Protein AF-A0A920AL58-F1 (afdb_monomer_lite)

Foldseek 3Di:
DDDPPPPPDLDDDQQFPVNVLVLDFKKWDQDPPPDPVLSVVCVVQPVIKTWGWDDDPPDPFIWIAIPRVRDIWTFDDDDRFWTWTWDDDPFKIWIWIQGRSQWIKTKIAGPVVRDMDIGIIHIDRDDPPPPD

Sequence (132 aa):
MKYAIIFFSLILPNLAFTEILEKFPLACICDKSINALKYFDCKQKVSGTQLDIIENKKNKNIMIFSSFDEKNYQLFDEDNLSLIFNYDTEDYISSISIKENLDLVFSISYKEYNKKWAYDLKCVSIKKRLRF

Secondary structure (DSSP, 8-state):
----------------HHHHHTTPSEEEE--TTS-HHHHHHHHHH-S-EEEEEE--TTS---EEEETTTTEEEEEEEE-SSEEEEEEE-SSEEEEEEEETTSEEEEEEEETTTTEEEEEEEEEEE-------

pLDDT: mean 70.94, std 17.23, range [32.59, 94.94]

Radius of gyration: 16.34 Å; chains: 1; bounding box: 38×50×48 Å

Structure (mmCIF, N/CA/C/O backbone):
data_AF-A0A920AL58-F1
#
_entry.id   AF-A0A920AL58-F1
#
loop_
_atom_site.group_PDB
_atom_site.id
_atom_site.type_symbol
_atom_site.label_atom_id
_atom_site.label_alt_id
_atom_site.label_comp_id
_atom_site.label_asym_id
_atom_site.label_entity_id
_atom_site.label_seq_id
_atom_site.pdbx_PDB_ins_code
_atom_site.Cartn_x
_atom_site.Cartn_y
_atom_site.Cartn_z
_atom_site.occupancy
_atom_site.B_iso_or_equiv
_atom_site.auth_seq_id
_atom_site.auth_comp_id
_atom_site.auth_asym_id
_atom_site.auth_atom_id
_atom_site.pdbx_PDB_model_num
ATOM 1 N N . MET A 1 1 ? -23.853 -30.307 24.554 1.00 36.62 1 MET A N 1
ATOM 2 C CA . MET A 1 1 ? -22.836 -29.274 24.258 1.00 36.62 1 MET A CA 1
ATOM 3 C C . MET A 1 1 ? -23.110 -28.763 22.851 1.00 36.62 1 MET A C 1
ATOM 5 O O . MET A 1 1 ? -22.899 -29.504 21.903 1.00 36.62 1 MET A O 1
ATOM 9 N N . LYS A 1 2 ? -23.734 -27.587 22.712 1.00 33.81 2 LYS A N 1
ATOM 10 C CA . LYS A 1 2 ? -24.087 -27.022 21.400 1.00 33.81 2 LYS A CA 1
ATOM 11 C C . LYS A 1 2 ? -22.916 -26.178 20.905 1.00 33.81 2 LYS A C 1
ATOM 13 O O . LYS A 1 2 ? -22.520 -25.235 21.582 1.00 33.81 2 LYS A O 1
ATOM 18 N N . TYR A 1 3 ? -22.368 -26.548 19.753 1.00 44.41 3 TYR A N 1
ATOM 19 C CA . TYR A 1 3 ? -21.357 -25.781 19.038 1.00 44.41 3 TYR A CA 1
ATOM 20 C C . TYR A 1 3 ? -21.938 -24.412 18.675 1.00 44.41 3 TYR A C 1
ATOM 22 O O . TYR A 1 3 ? -22.839 -24.313 17.843 1.00 44.41 3 TYR A O 1
ATOM 30 N N . ALA A 1 4 ? -21.449 -23.359 19.327 1.00 40.50 4 ALA A N 1
ATOM 31 C CA . ALA A 1 4 ? -21.688 -21.992 18.895 1.00 40.50 4 ALA A CA 1
ATOM 32 C C . ALA A 1 4 ? -20.833 -21.754 17.645 1.00 40.50 4 ALA A C 1
ATOM 34 O O . ALA A 1 4 ? -19.645 -21.454 17.731 1.00 40.50 4 ALA A O 1
ATOM 35 N N . ILE A 1 5 ? -21.430 -21.964 16.474 1.00 48.34 5 ILE A N 1
ATOM 36 C CA . ILE A 1 5 ? -20.859 -21.527 15.204 1.00 48.34 5 ILE A CA 1
ATOM 37 C C . ILE 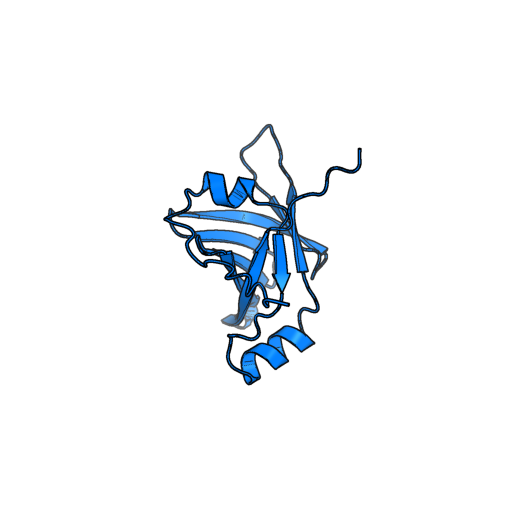A 1 5 ? -20.965 -20.001 15.207 1.00 48.34 5 ILE A C 1
ATOM 39 O O . ILE A 1 5 ? -22.040 -19.441 14.998 1.00 48.34 5 ILE A O 1
ATOM 43 N N . ILE A 1 6 ? -19.859 -19.329 15.525 1.00 47.47 6 ILE A N 1
ATOM 44 C CA . ILE A 1 6 ? -19.748 -17.874 15.423 1.00 47.47 6 ILE A CA 1
ATOM 45 C C . ILE A 1 6 ? -19.696 -17.544 13.929 1.00 47.47 6 ILE A C 1
ATOM 47 O O . ILE A 1 6 ? -18.649 -17.641 13.292 1.00 47.47 6 ILE A O 1
ATOM 51 N N . PHE A 1 7 ? -20.842 -17.179 13.361 1.00 39.78 7 PHE A N 1
ATOM 52 C CA . PHE A 1 7 ? -20.904 -16.484 12.082 1.00 39.78 7 PHE A CA 1
ATOM 53 C C . PHE A 1 7 ? -20.300 -15.086 12.281 1.00 39.78 7 PHE A C 1
ATOM 55 O O . PHE A 1 7 ? -20.949 -14.202 12.834 1.00 39.78 7 PHE A O 1
ATOM 62 N N . PHE A 1 8 ? -19.057 -14.872 11.838 1.00 42.03 8 PHE A N 1
ATOM 63 C CA . PHE A 1 8 ? -18.579 -13.519 11.545 1.00 42.03 8 PHE A CA 1
ATOM 64 C C . PHE A 1 8 ? -19.331 -13.052 10.298 1.00 42.03 8 PHE A C 1
ATOM 66 O O . PHE A 1 8 ? -18.947 -13.344 9.167 1.00 42.03 8 PHE A O 1
ATOM 73 N N . SER A 1 9 ? -20.473 -12.405 10.512 1.00 39.97 9 SER A N 1
ATOM 74 C CA . SER A 1 9 ? -21.261 -11.766 9.467 1.00 39.97 9 SER A CA 1
ATOM 75 C C . SER A 1 9 ? -20.408 -10.709 8.758 1.00 39.97 9 SER A C 1
ATOM 77 O O . SER A 1 9 ? -20.163 -9.629 9.293 1.00 39.97 9 SER A O 1
ATOM 79 N N . LEU A 1 10 ? -19.961 -11.045 7.547 1.00 43.59 10 LEU A N 1
ATOM 80 C CA . LEU A 1 10 ? -19.470 -10.132 6.516 1.00 43.59 10 LEU A CA 1
ATOM 81 C C . LEU A 1 10 ? -20.637 -9.266 6.028 1.00 43.59 10 LEU A C 1
ATOM 83 O O . LEU A 1 10 ? -21.199 -9.513 4.967 1.00 43.59 10 LEU A O 1
ATOM 87 N N . ILE A 1 11 ? -21.051 -8.289 6.828 1.00 42.44 11 ILE A N 1
ATOM 88 C CA . ILE A 1 11 ? -21.939 -7.218 6.374 1.00 42.44 11 ILE A CA 1
ATOM 89 C C . ILE A 1 11 ? -21.425 -5.936 7.019 1.00 42.44 11 ILE A C 1
ATOM 91 O O . ILE A 1 11 ? -21.854 -5.551 8.103 1.00 42.44 11 ILE A O 1
ATOM 95 N N . LEU A 1 12 ? -20.441 -5.310 6.379 1.00 46.47 12 LEU A N 1
ATOM 96 C CA . LEU A 1 12 ? -20.209 -3.888 6.579 1.00 46.47 12 LEU A CA 1
ATOM 97 C C . LEU A 1 12 ? -21.007 -3.192 5.470 1.00 46.47 12 LEU A C 1
ATOM 99 O O . LEU A 1 12 ? -20.659 -3.374 4.303 1.00 46.47 12 LEU A O 1
ATOM 103 N N . PRO A 1 13 ? -22.119 -2.504 5.793 1.00 46.66 13 PRO A N 1
ATOM 104 C CA . PRO A 1 13 ? -22.757 -1.624 4.829 1.00 46.66 13 PRO A CA 1
ATOM 105 C C . PRO A 1 13 ? -21.785 -0.479 4.535 1.00 46.66 13 PRO A C 1
ATOM 107 O O . PRO A 1 13 ? -20.921 -0.201 5.368 1.00 46.66 13 PRO A O 1
ATOM 110 N N . ASN A 1 14 ? -21.933 0.121 3.355 1.00 50.75 14 ASN A N 1
ATOM 111 C CA . ASN A 1 14 ? -21.097 1.190 2.814 1.00 50.75 14 ASN A CA 1
ATOM 112 C C . ASN A 1 14 ? -20.437 2.050 3.906 1.00 50.75 14 ASN A C 1
ATOM 114 O O . ASN A 1 14 ? -21.117 2.811 4.598 1.00 50.75 14 ASN A O 1
ATOM 118 N N . LEU A 1 15 ? -19.135 1.848 4.084 1.00 53.72 15 LEU A N 1
ATOM 119 C CA . LEU A 1 15 ? -18.325 2.515 5.078 1.00 53.72 15 LEU A CA 1
ATOM 120 C C . LEU A 1 15 ? -17.898 3.869 4.522 1.00 53.72 15 LEU A C 1
ATOM 122 O O . LEU A 1 15 ? -17.212 3.939 3.503 1.00 53.72 15 LEU A O 1
ATOM 126 N N . ALA A 1 16 ? -18.249 4.956 5.202 1.00 58.81 16 ALA A N 1
ATOM 127 C CA . ALA A 1 16 ? -17.754 6.261 4.784 1.00 58.81 16 ALA A CA 1
ATOM 128 C C . ALA A 1 16 ? -16.220 6.314 4.918 1.00 58.81 16 ALA A C 1
ATOM 130 O O . ALA A 1 16 ? -15.634 5.684 5.798 1.00 58.81 16 ALA A O 1
ATOM 131 N N . PHE A 1 17 ? -15.552 7.102 4.077 1.00 59.81 17 PHE A N 1
ATOM 132 C CA . PHE A 1 17 ? -14.091 7.241 4.083 1.00 59.81 17 PHE A CA 1
ATOM 133 C C . PHE A 1 17 ? -13.505 7.545 5.483 1.00 59.81 17 PHE A C 1
ATOM 135 O O . PHE A 1 17 ? -12.515 6.936 5.897 1.00 59.81 17 PHE A O 1
ATOM 142 N N . THR A 1 18 ? -14.161 8.411 6.262 1.00 60.19 18 THR A N 1
ATOM 143 C CA . THR A 1 18 ? -13.776 8.706 7.654 1.00 60.19 18 THR A CA 1
ATOM 144 C C . THR A 1 18 ? -13.787 7.460 8.542 1.00 60.19 18 THR A C 1
ATOM 146 O O . THR A 1 18 ? -12.898 7.282 9.368 1.00 60.19 18 THR A O 1
ATOM 149 N N . GLU A 1 19 ? -14.727 6.543 8.318 1.00 63.22 19 GLU A N 1
ATOM 150 C CA . GLU A 1 19 ? -14.866 5.298 9.077 1.00 63.22 19 GLU A CA 1
ATOM 151 C C . GLU A 1 19 ? -13.774 4.271 8.723 1.00 63.22 19 GLU A C 1
ATOM 153 O O . GLU A 1 19 ? -13.467 3.394 9.532 1.00 63.22 19 GLU A O 1
ATOM 158 N N . ILE A 1 20 ? -13.159 4.363 7.534 1.00 66.00 20 ILE A N 1
ATOM 159 C CA . ILE A 1 20 ? -11.999 3.534 7.157 1.00 66.00 20 ILE A CA 1
ATOM 160 C C . ILE A 1 20 ? -10.767 3.983 7.947 1.00 66.00 20 ILE A C 1
ATOM 162 O O . ILE A 1 20 ? -10.076 3.145 8.527 1.00 66.00 20 ILE A O 1
ATOM 166 N N . LEU A 1 21 ? -10.508 5.295 8.012 1.00 65.19 21 LEU A N 1
ATOM 167 C CA . LEU A 1 21 ? -9.399 5.850 8.798 1.00 65.19 21 LEU A CA 1
ATOM 168 C C . LEU A 1 21 ? -9.574 5.584 10.303 1.00 65.19 21 LEU A C 1
ATOM 170 O O . LEU A 1 21 ? -8.615 5.220 10.980 1.00 65.19 21 LEU A O 1
ATOM 174 N N . GLU A 1 22 ? -10.800 5.657 10.823 1.00 64.62 22 GLU A N 1
ATOM 175 C CA . GLU A 1 22 ? -11.112 5.339 12.227 1.00 64.62 22 GLU A CA 1
ATOM 176 C C . GLU A 1 22 ? -10.844 3.869 12.612 1.00 64.62 22 GLU A C 1
ATOM 178 O O . GLU A 1 22 ? -10.719 3.546 13.796 1.00 64.62 22 GLU A O 1
ATOM 183 N N . LYS A 1 23 ? -10.726 2.961 11.634 1.00 61.72 23 LYS A N 1
ATOM 184 C CA . LYS A 1 23 ? -10.473 1.525 11.857 1.00 61.72 23 LYS A CA 1
ATOM 185 C C . LYS A 1 23 ? -8.996 1.146 11.973 1.00 61.72 23 LYS A C 1
ATOM 187 O O . LYS A 1 23 ? -8.700 -0.043 12.140 1.00 61.72 23 LYS A O 1
ATOM 192 N N . PHE A 1 24 ? -8.076 2.106 11.913 1.00 61.78 24 PHE A N 1
ATOM 193 C CA . PHE A 1 24 ? -6.647 1.856 12.103 1.00 61.78 24 PHE A CA 1
ATOM 194 C C . PHE A 1 24 ? -6.273 1.692 13.590 1.00 61.78 24 PHE A C 1
ATOM 196 O O . PHE A 1 24 ? -6.863 2.335 14.462 1.00 61.78 24 PHE A O 1
ATOM 203 N N . PRO A 1 25 ? -5.274 0.852 13.922 1.00 58.62 25 PRO A N 1
ATOM 204 C CA . PRO A 1 25 ? -4.311 0.196 13.028 1.00 58.62 25 PRO A CA 1
ATOM 205 C C . PRO A 1 25 ? -4.863 -1.048 12.307 1.00 58.62 25 PRO A C 1
ATO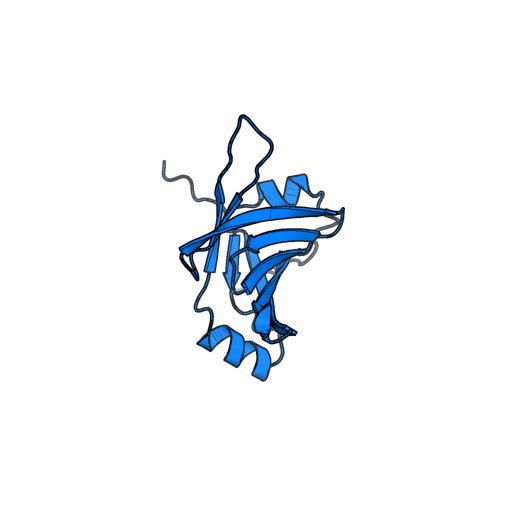M 207 O O . PRO A 1 25 ? -5.660 -1.811 12.862 1.00 58.62 25 PRO A O 1
ATOM 210 N N . LEU A 1 26 ? -4.430 -1.267 11.063 1.00 64.44 26 LEU A N 1
ATOM 211 C CA . LEU A 1 26 ? -4.812 -2.439 10.266 1.00 64.44 26 LEU A CA 1
ATOM 212 C C . LEU A 1 26 ? -3.693 -3.480 10.296 1.00 64.44 26 LEU A C 1
ATOM 214 O O . LEU A 1 26 ? -2.529 -3.129 10.141 1.00 64.44 26 LEU A O 1
ATOM 218 N N . ALA A 1 27 ? -4.041 -4.761 10.423 1.00 57.62 27 ALA A N 1
ATOM 219 C CA . ALA A 1 27 ? -3.135 -5.837 10.037 1.00 57.62 27 ALA A CA 1
ATOM 220 C C . ALA A 1 27 ? -3.625 -6.488 8.756 1.00 57.62 27 ALA A C 1
ATOM 222 O O . ALA A 1 27 ? -4.752 -6.979 8.675 1.00 57.62 27 ALA A O 1
ATOM 223 N N . CYS A 1 28 ? -2.756 -6.527 7.763 1.00 65.06 28 CYS A N 1
ATOM 224 C CA . CYS A 1 28 ? -3.022 -7.168 6.498 1.00 65.06 28 CYS A CA 1
ATOM 225 C C . CYS A 1 28 ? -2.349 -8.531 6.473 1.00 65.06 28 CYS A C 1
ATOM 227 O O . CYS A 1 28 ? -1.149 -8.684 6.714 1.00 65.06 28 CYS A O 1
ATOM 229 N N . ILE A 1 29 ? -3.179 -9.536 6.227 1.00 62.78 29 ILE A N 1
ATOM 230 C CA . ILE A 1 29 ? -2.803 -10.938 6.175 1.00 62.78 29 ILE A CA 1
ATOM 231 C C . ILE A 1 29 ? -3.202 -11.482 4.810 1.00 62.78 29 ILE A C 1
ATOM 233 O O . ILE A 1 29 ? -4.166 -11.034 4.191 1.00 62.78 29 ILE A O 1
ATOM 237 N N . CYS A 1 30 ? -2.472 -12.481 4.333 1.00 63.97 30 CYS A N 1
ATOM 238 C CA . CYS A 1 30 ? -2.895 -13.200 3.143 1.00 63.97 30 CYS A CA 1
ATOM 239 C C . CYS A 1 30 ? -4.218 -13.918 3.443 1.00 63.97 30 CYS A C 1
ATOM 241 O O . CYS A 1 30 ? -4.271 -14.790 4.317 1.00 63.97 30 CYS A O 1
ATOM 243 N N . ASP A 1 31 ? -5.286 -13.556 2.733 1.00 62.41 31 ASP A N 1
ATOM 244 C CA . ASP A 1 31 ? -6.576 -14.231 2.858 1.00 62.41 31 ASP A CA 1
ATOM 245 C C . ASP A 1 31 ? -6.510 -15.599 2.174 1.00 62.41 31 ASP A C 1
ATOM 247 O O . ASP A 1 31 ? -6.166 -15.696 1.003 1.00 62.41 31 ASP A O 1
ATOM 251 N N . LYS A 1 32 ? -6.878 -16.664 2.890 1.00 62.22 32 LYS A N 1
ATOM 252 C CA . LYS A 1 32 ? -6.976 -18.021 2.329 1.00 62.22 32 LYS A CA 1
ATOM 253 C C . LYS A 1 32 ? -8.094 -18.167 1.287 1.00 62.22 32 LYS A C 1
ATOM 255 O O . LYS A 1 32 ? -8.149 -19.200 0.630 1.00 62.22 32 LYS A O 1
ATOM 260 N N . SER A 1 33 ? -8.989 -17.183 1.169 1.00 59.75 33 SER A N 1
ATOM 261 C CA . SER A 1 33 ? -10.048 -17.144 0.158 1.00 59.75 33 SER A CA 1
ATOM 262 C C . SER A 1 33 ? -9.555 -16.720 -1.232 1.00 59.75 33 SER A C 1
ATOM 264 O O . SER A 1 33 ? -10.241 -16.987 -2.219 1.00 59.75 33 SER A O 1
ATOM 266 N N . ILE A 1 34 ? -8.359 -16.119 -1.345 1.00 64.00 34 ILE A N 1
ATOM 267 C CA . ILE A 1 34 ? -7.726 -15.900 -2.653 1.00 64.00 34 ILE A CA 1
ATOM 268 C C . ILE A 1 34 ? -7.222 -17.234 -3.213 1.00 64.00 34 ILE A C 1
ATOM 270 O O . ILE A 1 34 ? -7.008 -18.199 -2.478 1.00 64.00 34 ILE A O 1
ATOM 274 N N . ASN A 1 35 ? -7.024 -17.309 -4.532 1.00 70.56 35 ASN A N 1
ATOM 275 C CA . ASN A 1 35 ? -6.573 -18.556 -5.149 1.00 70.56 35 ASN A CA 1
ATOM 276 C C . ASN A 1 35 ? -5.222 -19.030 -4.570 1.00 70.56 35 ASN A C 1
ATOM 278 O O . ASN A 1 35 ? -4.403 -18.228 -4.119 1.00 70.56 35 ASN A O 1
AT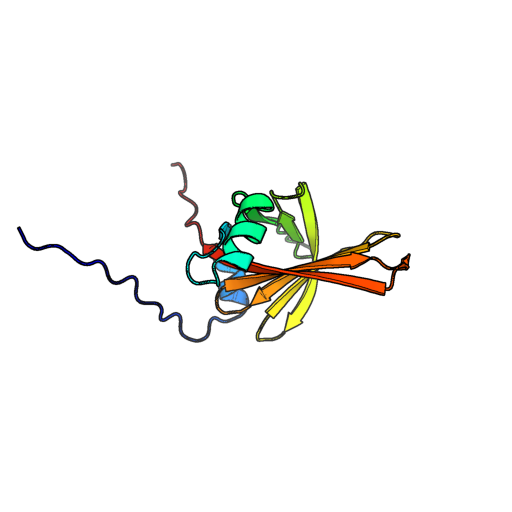OM 282 N N . ALA A 1 36 ? -4.989 -20.345 -4.602 1.00 64.94 36 ALA A N 1
ATOM 283 C CA . ALA A 1 36 ? -3.853 -20.964 -3.918 1.00 64.94 36 ALA A CA 1
ATOM 284 C C . ALA A 1 36 ? -2.493 -20.391 -4.357 1.00 64.94 36 ALA A C 1
ATOM 286 O O . ALA A 1 36 ? -1.640 -20.148 -3.510 1.00 64.94 36 ALA A O 1
ATOM 287 N N . LEU A 1 37 ? -2.305 -20.119 -5.653 1.00 66.75 37 LEU A N 1
ATOM 288 C CA . LEU A 1 37 ? -1.078 -19.519 -6.195 1.00 66.75 37 LEU A CA 1
ATOM 289 C C . LEU A 1 37 ? -0.833 -18.113 -5.623 1.00 66.75 37 LEU A C 1
ATOM 291 O O . LEU A 1 37 ? 0.226 -17.862 -5.055 1.00 66.75 37 LEU A O 1
ATOM 295 N N . LYS A 1 38 ? -1.841 -17.232 -5.674 1.00 61.00 38 LYS A N 1
ATOM 296 C CA . LYS A 1 38 ? -1.785 -15.886 -5.081 1.00 61.00 38 LYS A CA 1
ATOM 297 C C . LYS A 1 38 ? -1.551 -15.939 -3.571 1.00 61.00 38 LYS A C 1
ATOM 299 O O . LYS A 1 38 ? -0.801 -15.127 -3.039 1.00 61.00 38 LYS A O 1
ATOM 304 N N . TYR A 1 39 ? -2.161 -16.905 -2.884 1.00 62.53 39 TYR A N 1
ATOM 305 C CA . TYR A 1 39 ? -1.956 -17.118 -1.455 1.00 62.53 39 TYR A CA 1
ATOM 306 C C . TYR A 1 39 ? -0.511 -17.504 -1.133 1.00 62.53 39 TYR A C 1
ATOM 308 O O . TYR A 1 39 ? 0.069 -16.941 -0.207 1.00 62.53 39 TYR A O 1
ATOM 316 N N . PHE A 1 40 ? 0.088 -18.425 -1.894 1.00 64.06 40 PHE A N 1
ATOM 317 C CA . PHE A 1 40 ? 1.485 -18.816 -1.700 1.00 64.06 40 PHE A CA 1
ATOM 318 C C . PHE A 1 40 ? 2.454 -17.667 -1.991 1.00 64.06 40 PHE A C 1
ATOM 320 O O . PHE A 1 40 ? 3.344 -17.431 -1.174 1.00 64.06 40 PHE A O 1
ATOM 327 N N . ASP A 1 41 ? 2.251 -16.922 -3.079 1.00 65.50 41 ASP A N 1
ATOM 328 C CA . ASP A 1 41 ? 3.075 -15.756 -3.42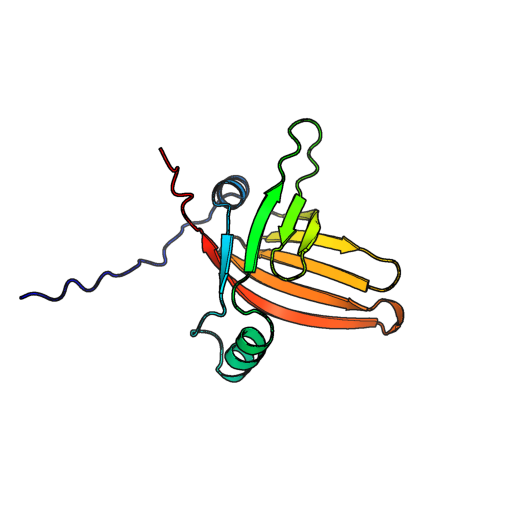0 1.00 65.50 41 ASP A CA 1
ATOM 329 C C . ASP A 1 41 ? 2.979 -14.662 -2.354 1.00 65.50 41 ASP A C 1
ATOM 331 O O . ASP A 1 41 ? 3.998 -14.137 -1.904 1.00 65.50 41 ASP A O 1
ATOM 335 N N . CYS A 1 42 ? 1.759 -14.352 -1.906 1.00 64.81 42 CYS A N 1
ATOM 336 C CA . CYS A 1 42 ? 1.522 -13.417 -0.813 1.00 64.81 42 CYS A CA 1
ATOM 337 C C . CYS A 1 42 ? 2.211 -13.891 0.468 1.00 64.81 42 CYS A C 1
ATOM 339 O O . CYS A 1 42 ? 2.947 -13.130 1.083 1.00 64.81 42 CYS A O 1
ATOM 341 N N . LYS A 1 43 ? 2.023 -15.157 0.859 1.00 65.75 43 LYS A N 1
ATOM 342 C CA . LYS A 1 43 ? 2.562 -15.712 2.107 1.00 65.75 43 LYS A CA 1
ATOM 343 C C . LYS A 1 43 ? 4.090 -15.706 2.133 1.00 65.75 43 LYS A C 1
ATOM 345 O O . LYS A 1 43 ? 4.667 -15.467 3.188 1.00 65.75 43 LYS A O 1
ATOM 350 N N . GLN A 1 44 ? 4.737 -15.988 1.003 1.00 65.44 44 GLN A N 1
ATOM 351 C CA . GLN A 1 44 ? 6.198 -15.938 0.897 1.00 65.44 44 GLN A CA 1
ATOM 352 C C . GLN A 1 44 ? 6.736 -14.508 0.970 1.00 65.44 44 GLN A C 1
ATOM 354 O O . GLN A 1 44 ? 7.844 -14.305 1.456 1.00 65.44 44 GLN A O 1
ATOM 359 N N . LYS A 1 45 ? 5.960 -13.526 0.497 1.00 62.72 45 LYS A N 1
ATOM 360 C CA . LYS A 1 45 ? 6.381 -12.125 0.445 1.00 62.72 45 LYS A CA 1
ATOM 361 C C . LYS A 1 45 ? 6.000 -11.331 1.688 1.00 62.72 45 LYS A C 1
ATOM 363 O O . LYS A 1 45 ? 6.765 -10.470 2.071 1.00 62.72 45 LYS A O 1
ATOM 368 N N . VAL A 1 46 ? 4.857 -11.595 2.316 1.00 59.28 46 VAL A N 1
ATOM 369 C CA . VAL A 1 46 ? 4.225 -10.708 3.305 1.00 59.28 46 VAL A CA 1
ATOM 370 C C . VAL A 1 46 ? 3.744 -11.542 4.491 1.00 59.28 46 VAL A C 1
ATOM 372 O O . VAL A 1 46 ? 2.578 -11.927 4.593 1.00 59.28 46 VAL A O 1
ATOM 375 N N . SER A 1 47 ? 4.655 -11.856 5.411 1.00 57.81 47 SER A N 1
ATOM 376 C CA . SER A 1 47 ? 4.315 -12.557 6.653 1.00 57.81 47 SER A CA 1
ATOM 377 C C . SER A 1 47 ? 3.655 -11.599 7.655 1.00 57.81 47 SER A C 1
ATOM 379 O O . SER A 1 47 ? 4.233 -11.301 8.690 1.00 57.81 47 SER A O 1
ATOM 381 N N . GLY A 1 48 ? 2.445 -11.122 7.338 1.00 65.25 48 GLY A N 1
ATOM 382 C CA . GLY A 1 48 ? 1.683 -10.151 8.132 1.00 65.25 48 GLY A CA 1
ATOM 383 C C . GLY A 1 48 ? 2.292 -8.745 8.086 1.00 65.25 48 GLY A C 1
ATOM 384 O O . GLY A 1 48 ? 3.438 -8.546 8.468 1.00 65.25 48 GLY A O 1
ATOM 385 N N . THR A 1 49 ? 1.532 -7.753 7.626 1.00 71.38 49 THR A N 1
ATOM 386 C CA . THR A 1 49 ? 1.956 -6.344 7.673 1.00 71.38 49 THR A CA 1
ATOM 387 C C . THR A 1 49 ? 1.002 -5.538 8.531 1.00 71.38 49 THR A C 1
ATOM 389 O O . THR A 1 49 ? -0.208 -5.735 8.452 1.00 71.38 49 THR A O 1
ATOM 392 N N . GLN A 1 50 ? 1.536 -4.659 9.371 1.00 78.88 50 GLN A N 1
ATOM 393 C CA . GLN A 1 50 ? 0.761 -3.686 10.122 1.00 78.88 50 GLN A CA 1
ATOM 394 C C . GLN A 1 50 ? 0.866 -2.328 9.432 1.00 78.88 50 GLN A C 1
ATOM 396 O O . GLN A 1 50 ? 1.964 -1.885 9.092 1.00 78.88 50 GLN A O 1
ATOM 401 N N . LEU A 1 51 ? -0.286 -1.687 9.238 1.00 83.69 51 LEU A N 1
ATOM 402 C CA . LEU A 1 51 ? -0.393 -0.316 8.770 1.00 83.69 51 LEU A CA 1
ATOM 403 C C . LEU A 1 51 ? -0.874 0.572 9.913 1.00 83.69 51 LEU A C 1
ATOM 405 O O . LEU A 1 51 ? -1.949 0.337 10.476 1.00 83.69 51 LEU A O 1
ATOM 409 N N . ASP A 1 52 ? -0.094 1.603 10.223 1.00 85.19 52 ASP A N 1
ATOM 410 C CA . ASP A 1 52 ? -0.376 2.557 11.294 1.00 85.19 52 ASP A CA 1
ATOM 411 C C . ASP A 1 52 ? -0.547 3.965 10.723 1.00 85.19 52 ASP A C 1
ATOM 413 O O . ASP A 1 52 ? 0.317 4.446 9.992 1.00 85.19 52 ASP A O 1
ATOM 417 N N . ILE A 1 53 ? -1.635 4.659 11.073 1.00 84.88 53 ILE A N 1
ATOM 418 C CA . ILE A 1 53 ? -1.791 6.073 10.705 1.00 84.88 53 ILE A CA 1
ATOM 419 C C . ILE A 1 53 ? -0.808 6.914 11.519 1.00 84.88 53 ILE A C 1
ATOM 421 O O . ILE A 1 53 ? -0.783 6.860 12.752 1.00 84.88 53 ILE A O 1
ATOM 425 N N . ILE A 1 54 ? -0.060 7.759 10.818 1.00 84.38 54 ILE A N 1
ATOM 426 C CA . ILE A 1 54 ? 0.714 8.853 11.389 1.00 84.38 54 ILE A CA 1
ATOM 427 C C . ILE A 1 54 ? -0.102 10.131 11.174 1.00 84.38 54 ILE A C 1
ATOM 429 O O . ILE A 1 54 ? -0.060 10.753 10.112 1.00 84.38 54 ILE A O 1
ATOM 433 N N . GLU A 1 55 ? -0.892 10.518 12.177 1.00 68.69 55 GLU A N 1
ATOM 434 C CA . GLU A 1 55 ? -1.665 11.760 12.119 1.00 68.69 55 GLU A CA 1
ATOM 435 C C . GLU A 1 55 ? -0.760 12.971 12.358 1.00 68.69 55 GLU A C 1
ATOM 437 O O . GLU A 1 55 ? -0.213 13.151 13.450 1.00 68.69 55 GLU A O 1
ATOM 442 N N . ASN A 1 56 ? -0.671 13.870 11.376 1.00 59.56 56 ASN A N 1
ATOM 443 C CA . ASN A 1 56 ? -0.150 15.212 11.603 1.00 59.56 56 ASN A CA 1
ATOM 444 C C . ASN A 1 56 ? -1.320 16.198 11.743 1.00 59.56 56 ASN A C 1
ATOM 446 O O . ASN A 1 56 ? -1.875 16.677 10.761 1.00 59.56 56 ASN A O 1
ATOM 450 N N . LYS A 1 57 ? -1.707 16.511 12.987 1.00 52.66 57 LYS A N 1
ATOM 451 C CA . LYS A 1 57 ? -2.903 17.314 13.327 1.00 52.66 57 LYS A CA 1
ATOM 452 C C . LYS A 1 57 ? -2.959 18.736 12.740 1.00 52.66 57 LYS A C 1
ATOM 454 O O . LYS A 1 57 ? -3.970 19.407 12.917 1.00 52.66 57 LYS A O 1
ATOM 459 N N . LYS A 1 58 ? -1.897 19.237 12.100 1.00 55.97 58 LYS A N 1
ATOM 460 C CA . LYS A 1 58 ? -1.823 20.632 11.624 1.00 55.97 58 LYS A CA 1
ATOM 461 C C . LYS A 1 58 ? -2.113 20.820 10.139 1.00 55.97 58 LYS A C 1
ATOM 463 O O . LYS A 1 58 ? -2.763 21.792 9.782 1.00 55.97 58 LYS A O 1
ATOM 468 N N . ASN A 1 59 ? -1.660 19.901 9.296 1.00 54.41 59 ASN A N 1
ATOM 469 C CA . ASN A 1 59 ? -1.800 19.962 7.845 1.00 54.41 59 ASN A CA 1
ATOM 470 C C . ASN A 1 59 ? -2.302 18.584 7.427 1.00 54.41 59 ASN A C 1
ATOM 472 O O . ASN A 1 59 ? -1.717 17.614 7.891 1.00 54.41 59 ASN A O 1
ATOM 476 N N . LYS A 1 60 ? -3.338 18.483 6.588 1.00 60.47 60 LYS A N 1
ATOM 477 C CA . LYS A 1 60 ? -3.991 17.243 6.102 1.00 60.47 60 LYS A CA 1
ATOM 478 C C . LYS A 1 60 ? -3.067 16.221 5.382 1.00 60.47 60 LYS A C 1
ATOM 480 O O . LYS A 1 60 ? -3.521 15.458 4.543 1.00 60.47 60 LYS A O 1
ATOM 485 N N . ASN A 1 61 ? -1.774 16.180 5.682 1.00 74.94 61 ASN A N 1
ATOM 486 C CA . ASN A 1 61 ? -0.837 15.161 5.244 1.00 74.94 61 ASN A CA 1
ATOM 487 C C . ASN A 1 61 ? -1.056 13.903 6.080 1.00 74.94 61 ASN A C 1
ATOM 489 O O . ASN A 1 61 ? -0.391 13.685 7.094 1.00 74.94 61 ASN A O 1
ATOM 493 N N . ILE A 1 62 ? -2.020 13.097 5.649 1.00 85.81 62 ILE A N 1
ATOM 494 C CA . ILE A 1 62 ? -2.231 11.759 6.186 1.00 85.81 62 ILE A CA 1
ATOM 495 C C . ILE A 1 62 ? -1.104 10.874 5.654 1.00 85.81 62 ILE A C 1
ATOM 497 O O . ILE A 1 62 ? -0.850 10.822 4.448 1.00 85.81 62 ILE A O 1
ATOM 501 N N . MET A 1 63 ? -0.413 10.198 6.567 1.00 89.75 63 MET A N 1
ATOM 502 C CA . MET A 1 63 ? 0.609 9.212 6.240 1.00 89.75 63 MET A CA 1
ATOM 503 C C . MET A 1 63 ? 0.278 7.887 6.914 1.00 89.75 63 MET A C 1
ATOM 505 O O . MET A 1 63 ? -0.302 7.869 8.000 1.00 89.75 63 MET A O 1
ATOM 509 N N . ILE A 1 64 ? 0.682 6.787 6.287 1.00 89.44 64 ILE A N 1
ATOM 510 C CA . ILE A 1 64 ? 0.637 5.456 6.888 1.00 89.44 64 ILE A CA 1
ATOM 511 C C . ILE A 1 64 ? 2.048 4.880 6.972 1.00 89.44 64 ILE A C 1
ATOM 513 O O . ILE A 1 64 ? 2.802 4.925 6.002 1.00 89.44 64 ILE A O 1
ATOM 517 N N . PHE A 1 65 ? 2.407 4.340 8.129 1.00 87.62 65 PHE A N 1
ATOM 518 C CA . PHE A 1 65 ? 3.601 3.524 8.293 1.00 87.62 65 PHE A CA 1
ATOM 519 C C . PHE A 1 65 ? 3.278 2.077 7.936 1.00 87.62 65 PHE A C 1
ATOM 521 O O . PHE A 1 65 ? 2.275 1.543 8.404 1.00 87.62 65 PHE A O 1
ATOM 528 N N . SER A 1 66 ? 4.135 1.450 7.134 1.00 86.56 66 SER A N 1
ATOM 529 C CA . SER A 1 66 ? 4.067 0.033 6.780 1.00 86.56 66 SER A CA 1
ATOM 530 C C . SER A 1 66 ? 5.171 -0.739 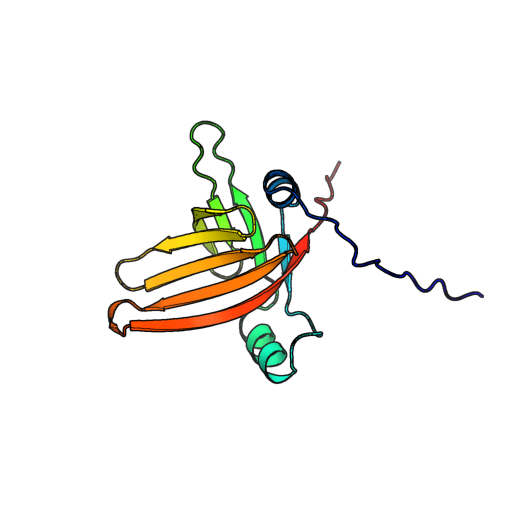7.490 1.00 86.56 66 SER A C 1
ATOM 532 O O . SER A 1 66 ? 6.355 -0.517 7.241 1.00 86.56 66 SER A O 1
ATOM 534 N N . SER A 1 67 ? 4.796 -1.710 8.326 1.00 83.31 67 SER A N 1
ATOM 535 C CA . SER A 1 67 ? 5.761 -2.589 9.000 1.00 83.31 67 SER A CA 1
ATOM 536 C C . SER A 1 67 ? 6.399 -3.625 8.068 1.00 83.31 67 SER A C 1
ATOM 538 O O . SER A 1 67 ? 7.245 -4.395 8.507 1.00 83.31 67 SER A O 1
ATOM 540 N N . PHE A 1 68 ? 5.926 -3.736 6.822 1.00 79.38 68 PHE A N 1
ATOM 541 C CA . PHE A 1 68 ? 6.448 -4.715 5.869 1.00 79.38 68 PHE A CA 1
ATOM 542 C C . PHE A 1 68 ? 7.792 -4.278 5.291 1.00 79.38 68 PHE A C 1
ATOM 544 O O . PHE A 1 68 ? 8.721 -5.073 5.197 1.00 79.38 68 PHE A O 1
ATOM 551 N N . ASP A 1 69 ? 7.868 -3.014 4.896 1.00 83.88 69 ASP A N 1
ATOM 552 C CA . ASP A 1 69 ? 9.028 -2.419 4.244 1.00 83.88 69 ASP A CA 1
ATOM 553 C C . ASP A 1 69 ? 9.591 -1.217 5.008 1.00 83.88 69 ASP A C 1
ATOM 555 O O . ASP A 1 69 ? 10.502 -0.563 4.511 1.00 83.88 69 ASP A O 1
ATOM 559 N N . GLU A 1 70 ? 9.060 -0.951 6.205 1.00 88.19 70 GLU A N 1
ATOM 560 C CA . GLU A 1 70 ? 9.479 0.109 7.129 1.00 88.19 70 GLU A CA 1
ATOM 561 C C . GLU A 1 70 ? 9.407 1.518 6.512 1.00 88.19 70 GLU A C 1
ATOM 563 O O . GLU A 1 70 ? 10.235 2.387 6.788 1.00 88.19 70 GLU A O 1
ATOM 568 N N . LYS A 1 71 ? 8.394 1.764 5.668 1.00 90.69 71 LYS A N 1
ATOM 569 C CA . LYS A 1 71 ? 8.211 3.040 4.955 1.00 90.69 71 LYS A CA 1
ATOM 570 C C . LYS A 1 71 ? 6.962 3.791 5.380 1.00 90.69 71 LYS A C 1
ATOM 572 O O . LYS A 1 71 ? 5.941 3.202 5.729 1.00 90.69 71 LYS A O 1
ATOM 577 N N . ASN A 1 72 ? 7.049 5.115 5.259 1.00 92.12 72 ASN A N 1
ATOM 578 C CA . ASN A 1 72 ? 5.926 6.031 5.405 1.00 92.12 72 ASN A CA 1
ATOM 579 C C . ASN A 1 72 ? 5.375 6.377 4.024 1.00 92.12 72 ASN A C 1
ATOM 581 O O . ASN A 1 72 ? 6.063 7.008 3.223 1.00 92.12 72 ASN A O 1
ATOM 585 N N . TYR A 1 73 ? 4.139 5.976 3.761 1.00 92.50 73 TYR A N 1
ATOM 586 C CA . TYR A 1 73 ? 3.429 6.309 2.538 1.00 92.50 73 TYR A CA 1
ATOM 587 C C . TYR A 1 73 ? 2.554 7.533 2.782 1.00 92.50 73 TYR A C 1
ATOM 589 O O . TYR A 1 73 ? 1.878 7.624 3.807 1.00 92.50 73 TYR A O 1
ATOM 597 N N . GLN A 1 74 ? 2.545 8.464 1.837 1.00 92.44 74 GLN A N 1
ATOM 598 C CA . GLN A 1 74 ? 1.728 9.670 1.898 1.00 92.44 74 GLN A CA 1
ATOM 599 C C . GLN A 1 74 ? 0.439 9.472 1.107 1.00 92.44 74 GLN A C 1
ATOM 601 O O . GLN A 1 74 ? 0.469 8.880 0.029 1.00 92.44 74 GLN A O 1
ATOM 606 N N . LEU A 1 75 ? -0.682 9.980 1.624 1.00 90.75 75 LEU A N 1
ATOM 607 C CA . LEU A 1 75 ? -1.931 10.021 0.870 1.00 90.75 75 LEU A CA 1
ATOM 608 C C . LEU A 1 75 ? -1.714 10.813 -0.424 1.00 90.75 75 LEU A C 1
ATOM 610 O O . LEU A 1 75 ? -1.336 11.985 -0.389 1.00 90.75 75 LEU A O 1
ATOM 614 N N . PHE A 1 76 ? -1.913 10.139 -1.549 1.00 89.81 76 PHE A N 1
ATOM 615 C CA . PHE A 1 76 ? -1.742 10.688 -2.886 1.00 89.81 76 PHE A CA 1
ATOM 616 C C . PHE A 1 76 ? -3.087 11.004 -3.529 1.00 89.81 76 PHE A C 1
ATOM 618 O O . PHE A 1 76 ? -3.238 12.065 -4.127 1.00 89.81 76 PHE A O 1
ATOM 625 N N . ASP A 1 77 ? -4.044 10.089 -3.389 1.00 88.81 77 ASP A N 1
ATOM 626 C CA . ASP A 1 77 ? -5.385 10.237 -3.940 1.00 88.81 77 ASP A CA 1
ATOM 627 C C . ASP A 1 77 ? -6.418 9.642 -2.980 1.00 88.81 77 ASP A C 1
ATOM 629 O O . ASP A 1 77 ? -6.161 8.631 -2.313 1.00 88.81 77 ASP A O 1
ATOM 633 N N . GLU A 1 78 ? -7.571 10.295 -2.909 1.00 84.88 78 GLU A N 1
ATOM 634 C CA . GLU A 1 78 ? -8.734 9.848 -2.154 1.00 84.88 78 GLU A CA 1
ATOM 635 C C . GLU A 1 78 ? -9.978 10.004 -3.028 1.00 84.88 78 GLU A C 1
ATOM 637 O O . GLU A 1 78 ? -10.293 11.089 -3.518 1.00 84.88 78 GLU A O 1
ATOM 642 N N . ASP A 1 79 ? -10.709 8.909 -3.207 1.00 80.75 79 ASP A N 1
ATOM 643 C CA . ASP A 1 79 ? -12.059 8.950 -3.747 1.00 80.75 79 ASP A CA 1
ATOM 644 C C . ASP A 1 79 ? -13.029 8.240 -2.796 1.00 80.75 79 ASP A C 1
ATOM 646 O O . ASP A 1 79 ? -12.662 7.748 -1.727 1.00 80.75 79 ASP A O 1
ATOM 650 N N . ASN A 1 80 ? -14.308 8.204 -3.165 1.00 74.88 80 ASN A N 1
ATOM 651 C CA . ASN A 1 80 ? -15.337 7.613 -2.310 1.00 74.88 80 ASN A CA 1
ATOM 652 C C . ASN A 1 80 ? -15.194 6.088 -2.133 1.00 74.88 80 ASN A C 1
ATOM 654 O O . ASN A 1 80 ? -15.919 5.520 -1.325 1.00 74.88 80 ASN A O 1
ATOM 658 N N . LEU A 1 81 ? -14.326 5.417 -2.897 1.00 81.94 81 LEU A N 1
ATOM 659 C CA . LEU A 1 81 ? -14.228 3.955 -2.950 1.00 81.94 81 LEU A CA 1
ATOM 660 C C . LEU A 1 81 ? -12.863 3.435 -2.487 1.00 81.94 81 LEU A C 1
ATOM 662 O O . LEU A 1 81 ? -12.738 2.257 -2.130 1.00 81.94 81 LEU A O 1
ATOM 666 N N . SER A 1 82 ? -11.834 4.279 -2.531 1.00 86.62 82 SER A N 1
ATOM 667 C CA . SER A 1 82 ? -10.457 3.884 -2.305 1.00 86.62 82 SER A CA 1
ATOM 668 C C . SER A 1 82 ? -9.566 5.018 -1.811 1.00 86.62 82 SER A C 1
ATOM 670 O O . SER A 1 82 ? -9.696 6.182 -2.182 1.00 86.62 82 SER A O 1
ATOM 672 N N . LEU A 1 83 ? -8.594 4.624 -0.994 1.00 89.00 83 LEU A N 1
ATOM 673 C CA . LEU A 1 83 ? -7.468 5.451 -0.595 1.00 89.00 83 LEU A CA 1
ATOM 674 C C . LEU A 1 83 ? -6.210 4.980 -1.276 1.00 89.00 83 LEU A C 1
ATOM 676 O O . LEU A 1 83 ? -5.917 3.787 -1.236 1.00 89.00 83 LEU A O 1
ATOM 680 N N . ILE A 1 84 ? -5.438 5.902 -1.836 1.00 91.50 84 ILE A N 1
ATOM 681 C CA . ILE A 1 84 ? -4.174 5.587 -2.489 1.00 91.50 84 ILE A CA 1
ATOM 682 C C . ILE A 1 84 ? -3.057 6.314 -1.761 1.00 91.50 84 ILE A C 1
ATOM 684 O O . ILE A 1 84 ? -2.967 7.540 -1.771 1.00 91.50 84 ILE A O 1
ATOM 688 N N . PHE A 1 85 ? -2.171 5.533 -1.157 1.00 92.81 85 PHE A N 1
ATOM 689 C CA . PHE A 1 85 ? -0.971 6.022 -0.503 1.00 92.81 85 PHE A CA 1
ATOM 690 C C . PHE A 1 85 ? 0.249 5.684 -1.349 1.00 92.81 85 PHE A C 1
ATOM 692 O O . PHE A 1 85 ? 0.403 4.534 -1.755 1.00 92.81 85 PHE A O 1
ATOM 699 N N . ASN A 1 86 ? 1.134 6.652 -1.572 1.00 94.69 86 ASN A N 1
ATOM 700 C CA . ASN A 1 86 ? 2.346 6.475 -2.364 1.00 94.69 86 ASN A CA 1
ATOM 701 C C . ASN A 1 86 ? 3.613 6.718 -1.543 1.00 94.69 86 ASN A C 1
ATOM 703 O O . ASN A 1 86 ? 3.674 7.584 -0.670 1.00 94.69 86 ASN A O 1
ATOM 707 N N . TYR A 1 87 ? 4.646 5.965 -1.893 1.00 93.69 87 TYR A N 1
ATOM 708 C CA . TYR A 1 87 ? 6.038 6.228 -1.577 1.00 93.69 87 TYR A CA 1
ATOM 709 C C . TYR A 1 87 ? 6.782 6.347 -2.910 1.00 93.69 87 TYR A C 1
ATOM 711 O O . TYR A 1 87 ? 6.911 5.361 -3.642 1.00 93.69 87 TYR A O 1
ATOM 719 N N . ASP A 1 88 ? 7.199 7.564 -3.250 1.00 94.94 88 ASP A N 1
ATOM 720 C CA . ASP A 1 88 ? 7.800 7.905 -4.541 1.00 94.94 88 ASP A CA 1
ATOM 721 C C . ASP A 1 88 ? 9.311 8.123 -4.385 1.00 94.94 88 ASP A C 1
ATOM 723 O O . ASP A 1 88 ? 9.752 8.881 -3.519 1.00 94.94 88 ASP A O 1
ATOM 727 N N . THR A 1 89 ? 10.102 7.443 -5.211 1.00 93.88 89 THR A N 1
ATOM 728 C CA . THR A 1 89 ? 11.556 7.608 -5.319 1.00 93.88 89 THR A CA 1
ATOM 729 C C . THR A 1 89 ? 11.942 7.925 -6.757 1.00 93.88 89 THR A C 1
ATOM 731 O O . THR A 1 89 ? 11.122 7.848 -7.668 1.00 93.88 89 THR A O 1
ATOM 734 N N . GLU A 1 90 ? 13.205 8.252 -7.014 1.00 94.06 90 GLU A N 1
ATOM 735 C CA . GLU A 1 90 ? 13.684 8.455 -8.389 1.00 94.06 90 GLU A CA 1
ATOM 736 C C . GLU A 1 90 ? 13.507 7.206 -9.272 1.00 94.06 90 GLU A C 1
ATOM 738 O O . GLU A 1 90 ? 13.204 7.341 -10.456 1.00 94.06 90 GLU A O 1
ATOM 743 N N . ASP A 1 91 ? 13.583 6.005 -8.691 1.00 90.31 91 ASP A N 1
ATOM 744 C CA . ASP A 1 91 ? 13.590 4.740 -9.433 1.00 90.31 91 ASP A CA 1
ATOM 745 C C . ASP A 1 91 ? 12.207 4.079 -9.542 1.00 90.31 91 ASP A C 1
ATOM 747 O O . ASP A 1 91 ? 11.888 3.418 -10.540 1.00 90.31 91 ASP A O 1
ATOM 751 N N . TYR A 1 92 ? 11.368 4.209 -8.510 1.00 92.44 92 TYR A N 1
ATOM 752 C CA . TYR A 1 92 ? 10.090 3.506 -8.438 1.00 92.44 92 TYR A CA 1
ATOM 753 C C . TYR A 1 92 ? 9.034 4.245 -7.612 1.00 92.44 92 TYR A C 1
ATOM 755 O O . TYR A 1 92 ? 9.332 5.075 -6.762 1.00 92.44 92 TYR A O 1
ATOM 763 N N . ILE A 1 93 ? 7.774 3.879 -7.840 1.00 94.25 93 ILE A N 1
ATOM 764 C CA . ILE A 1 93 ? 6.633 4.284 -7.014 1.00 94.25 93 ILE A CA 1
ATOM 765 C C . ILE A 1 93 ? 6.072 3.029 -6.360 1.00 94.25 93 ILE A C 1
ATOM 767 O O . ILE A 1 93 ? 5.670 2.096 -7.057 1.00 94.25 93 ILE A O 1
ATOM 771 N N . SER A 1 94 ? 6.059 2.995 -5.031 1.00 92.06 94 SER A N 1
ATOM 772 C CA . SER A 1 94 ? 5.323 1.991 -4.266 1.00 92.06 94 SER A CA 1
ATOM 773 C C . SER A 1 94 ? 3.978 2.573 -3.856 1.00 92.06 94 SER A C 1
ATOM 775 O O . SER A 1 94 ? 3.918 3.707 -3.385 1.00 92.06 94 SER A O 1
ATOM 777 N N . SER A 1 95 ? 2.906 1.807 -4.013 1.00 92.31 95 SER A N 1
ATOM 778 C CA . SER A 1 95 ? 1.542 2.254 -3.756 1.00 92.31 95 SER A CA 1
ATOM 779 C C . SER A 1 95 ? 0.778 1.240 -2.922 1.00 92.31 95 SER A C 1
ATOM 781 O O . SER A 1 95 ? 0.808 0.041 -3.205 1.00 92.31 95 SER A O 1
ATOM 783 N N . ILE A 1 96 ? 0.032 1.742 -1.948 1.00 90.62 96 ILE A N 1
ATOM 784 C CA . ILE A 1 96 ? -0.929 0.997 -1.145 1.00 90.62 96 ILE A CA 1
ATOM 785 C C . ILE A 1 96 ? -2.313 1.569 -1.450 1.00 90.62 96 ILE A C 1
ATOM 787 O O . ILE A 1 96 ? -2.605 2.708 -1.094 1.00 90.62 96 ILE A O 1
ATOM 791 N N . SER A 1 97 ? -3.156 0.785 -2.122 1.00 90.56 97 SER A N 1
ATOM 792 C CA . SER A 1 97 ? -4.561 1.125 -2.354 1.00 90.56 97 SER A CA 1
ATOM 793 C C . SER A 1 97 ? -5.438 0.384 -1.355 1.00 90.56 97 SER A C 1
ATOM 795 O O . SER A 1 97 ? -5.378 -0.839 -1.315 1.00 90.56 97 SER A O 1
ATOM 797 N N . ILE A 1 98 ? -6.235 1.089 -0.558 1.00 86.81 98 ILE A N 1
ATOM 798 C CA . ILE A 1 98 ? -7.153 0.511 0.432 1.00 86.81 98 ILE A CA 1
ATOM 799 C C . ILE A 1 98 ? -8.573 0.809 -0.016 1.00 86.81 98 ILE A C 1
ATOM 801 O O . ILE A 1 98 ? -8.968 1.969 -0.079 1.00 86.81 98 ILE A O 1
ATOM 805 N N . LYS A 1 99 ? -9.338 -0.233 -0.322 1.00 85.94 99 LYS A N 1
ATOM 806 C CA . LYS A 1 99 ? -10.747 -0.114 -0.688 1.00 85.94 99 LYS A CA 1
ATOM 807 C C . LYS A 1 99 ? -11.632 -0.033 0.549 1.00 85.94 99 LYS A C 1
ATOM 809 O O . LYS A 1 99 ? -11.263 -0.479 1.635 1.00 85.94 99 LYS A O 1
ATOM 814 N N . GLU A 1 100 ? -12.849 0.450 0.349 1.00 79.25 100 GLU A N 1
ATOM 815 C CA . GLU A 1 100 ? -13.901 0.520 1.368 1.00 79.25 100 GLU A CA 1
ATOM 816 C C . GLU A 1 100 ? -14.166 -0.809 2.095 1.00 79.25 100 GLU A C 1
ATOM 818 O O . GLU A 1 100 ? -14.365 -0.851 3.310 1.00 79.25 100 GLU A O 1
ATOM 823 N N . ASN A 1 101 ? -14.093 -1.924 1.368 1.00 77.75 101 ASN A N 1
ATOM 824 C CA . ASN A 1 101 ? -14.267 -3.268 1.915 1.00 77.75 101 ASN A CA 1
ATOM 825 C C . ASN A 1 101 ? -13.017 -3.822 2.635 1.00 77.75 101 ASN A C 1
ATOM 827 O O . ASN A 1 101 ? -13.012 -4.995 3.010 1.00 77.75 101 ASN A O 1
ATOM 831 N N . LEU A 1 102 ? -11.984 -2.996 2.844 1.00 75.00 102 LEU A N 1
ATOM 832 C CA . LEU A 1 102 ? -10.680 -3.341 3.428 1.00 75.00 102 LEU A CA 1
ATOM 833 C C . LEU A 1 102 ? -9.824 -4.296 2.579 1.00 75.00 102 LEU A C 1
ATOM 835 O O . LEU A 1 102 ? -8.808 -4.812 3.065 1.00 75.00 102 LEU A O 1
ATOM 839 N N . ASP A 1 103 ? -10.192 -4.510 1.314 1.00 80.25 103 ASP A N 1
ATOM 840 C CA . ASP A 1 103 ? -9.268 -5.091 0.348 1.00 80.25 103 ASP A CA 1
ATOM 841 C C . ASP A 1 103 ? -8.157 -4.083 0.077 1.00 80.25 103 ASP A C 1
ATOM 843 O O . ASP A 1 103 ? -8.402 -2.900 -0.173 1.00 80.25 103 ASP A O 1
ATOM 847 N N . LEU A 1 104 ? -6.925 -4.567 0.109 1.00 82.31 104 LEU A N 1
ATOM 848 C CA . LEU A 1 104 ? -5.748 -3.756 -0.107 1.00 82.31 104 LEU A CA 1
ATOM 849 C C . LEU A 1 104 ? -5.016 -4.255 -1.344 1.00 82.31 104 LEU A C 1
ATOM 851 O O . LEU A 1 104 ? -4.834 -5.451 -1.526 1.00 82.31 104 LEU A O 1
ATOM 855 N N . VAL A 1 105 ? -4.552 -3.351 -2.193 1.00 84.81 105 VAL A N 1
ATOM 856 C CA . VAL A 1 105 ? -3.653 -3.687 -3.294 1.00 84.81 105 VAL A CA 1
ATOM 857 C C . VAL A 1 105 ? -2.335 -2.988 -3.044 1.00 84.81 105 VAL A C 1
ATOM 859 O O . VAL A 1 105 ? -2.257 -1.760 -3.080 1.00 84.81 105 VAL A O 1
ATOM 862 N N . PHE A 1 106 ? -1.293 -3.776 -2.802 1.00 85.25 106 PHE A N 1
ATOM 863 C CA . PHE A 1 106 ? 0.065 -3.262 -2.834 1.00 85.25 106 PHE A CA 1
ATOM 864 C C . PHE A 1 106 ? 0.567 -3.337 -4.269 1.00 85.25 106 PHE A C 1
ATOM 866 O O . PHE A 1 106 ? 0.381 -4.350 -4.949 1.00 85.25 106 PHE A O 1
ATOM 873 N N . SER A 1 107 ? 1.234 -2.290 -4.738 1.00 87.62 107 SER A N 1
ATOM 874 C CA . SER A 1 107 ? 1.902 -2.317 -6.031 1.00 87.62 107 SER A CA 1
ATOM 875 C C . SER A 1 107 ? 3.215 -1.560 -6.021 1.00 87.62 107 SER A C 1
ATOM 877 O O . SER A 1 107 ? 3.378 -0.605 -5.278 1.00 87.62 107 SER A O 1
ATOM 879 N N . ILE A 1 108 ? 4.136 -1.977 -6.880 1.00 85.94 108 ILE A N 1
ATOM 880 C CA . ILE A 1 108 ? 5.395 -1.290 -7.137 1.00 85.94 108 ILE A CA 1
ATOM 881 C C . ILE A 1 108 ? 5.550 -1.092 -8.644 1.00 85.94 108 ILE A C 1
ATOM 883 O O . ILE A 1 108 ? 5.354 -2.023 -9.428 1.00 85.94 108 ILE A O 1
ATOM 887 N N . SER A 1 109 ? 5.864 0.133 -9.050 1.00 90.50 109 SER A N 1
ATOM 888 C CA . SER A 1 109 ? 6.048 0.540 -10.441 1.00 90.50 109 SER A CA 1
ATOM 889 C C . SER A 1 109 ? 7.460 1.071 -10.637 1.00 90.50 109 SER A C 1
ATOM 891 O O . SER A 1 109 ? 7.792 2.125 -10.103 1.00 90.50 109 SER A O 1
ATOM 893 N N . TYR A 1 110 ? 8.281 0.365 -11.410 1.00 84.75 110 TYR A N 1
ATOM 894 C CA . TYR A 1 110 ? 9.637 0.796 -11.751 1.00 84.75 110 TYR A CA 1
ATOM 895 C C . TYR A 1 110 ? 9.597 1.736 -12.956 1.00 84.75 110 TYR A C 1
ATOM 897 O O . TYR A 1 110 ? 9.130 1.336 -14.028 1.00 84.75 110 TYR A O 1
ATOM 905 N N . LYS A 1 111 ? 10.089 2.969 -12.783 1.00 88.56 111 LYS A N 1
ATOM 906 C CA . LYS A 1 111 ? 9.994 4.042 -13.785 1.00 88.56 111 LYS A CA 1
ATOM 907 C C . LYS A 1 111 ? 10.823 3.728 -15.028 1.00 88.56 111 LYS A C 1
ATOM 909 O O . LYS A 1 111 ? 10.301 3.800 -16.135 1.00 88.56 111 LYS A O 1
ATOM 914 N N . GLU A 1 112 ? 12.067 3.292 -14.830 1.00 84.31 112 GLU A N 1
ATOM 915 C CA . GLU A 1 112 ? 13.007 2.952 -15.910 1.00 84.31 112 GLU A CA 1
ATOM 916 C C . GLU A 1 112 ? 12.453 1.864 -16.845 1.00 84.31 112 GLU A C 1
ATOM 918 O O . GLU A 1 112 ? 12.531 1.972 -18.066 1.00 84.31 112 GLU A O 1
ATOM 923 N N . TYR A 1 113 ? 11.848 0.821 -16.273 1.00 83.81 113 TYR A N 1
ATOM 924 C CA . TYR A 1 113 ? 11.400 -0.348 -17.034 1.00 83.81 113 TYR A CA 1
ATOM 925 C C . TYR A 1 113 ? 9.949 -0.261 -17.501 1.00 83.81 113 TYR A C 1
ATOM 927 O O . TYR A 1 113 ? 9.491 -1.177 -18.186 1.00 83.81 113 TYR A O 1
ATOM 935 N N . ASN A 1 114 ? 9.210 0.774 -17.090 1.00 85.50 114 ASN A N 1
ATOM 936 C CA . ASN A 1 114 ? 7.760 0.870 -17.258 1.00 85.50 114 ASN A CA 1
ATOM 937 C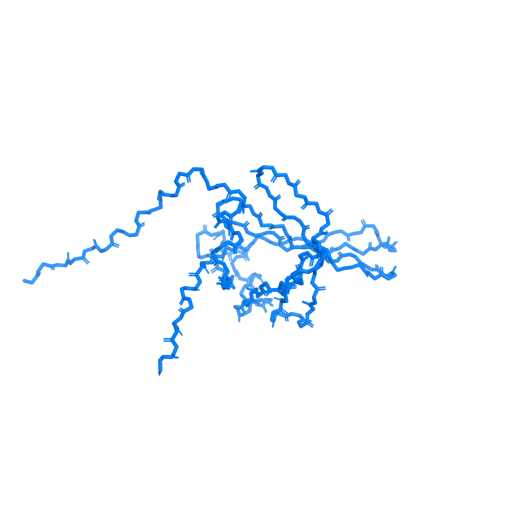 C . ASN A 1 114 ? 7.035 -0.437 -16.856 1.00 85.50 114 ASN A C 1
ATOM 939 O O . ASN A 1 114 ? 6.149 -0.936 -17.552 1.00 85.50 114 ASN A O 1
ATOM 943 N N . LYS A 1 115 ? 7.476 -1.054 -15.750 1.00 80.38 115 LYS A N 1
ATOM 944 C CA . LYS A 1 115 ? 6.955 -2.337 -15.255 1.00 80.38 115 LYS A CA 1
ATOM 945 C C . LYS A 1 115 ? 6.280 -2.151 -13.910 1.00 80.38 115 LYS A C 1
ATOM 947 O O . LYS A 1 115 ? 6.890 -1.629 -12.978 1.00 80.38 115 LYS A O 1
ATOM 952 N N . LYS A 1 116 ? 5.059 -2.676 -13.795 1.00 84.75 116 LYS A N 1
ATOM 953 C CA . LYS A 1 116 ? 4.274 -2.685 -12.561 1.00 84.75 116 LYS A CA 1
ATOM 954 C C . LYS A 1 116 ? 4.055 -4.107 -12.063 1.00 84.75 116 LYS A C 1
ATOM 956 O O . LYS A 1 116 ? 3.651 -4.985 -12.820 1.00 84.75 116 LYS A O 1
ATOM 961 N N . TRP A 1 117 ? 4.262 -4.294 -10.768 1.00 78.69 117 TRP A N 1
ATOM 962 C CA . TRP A 1 117 ? 3.899 -5.497 -10.032 1.00 78.69 117 TRP A CA 1
ATOM 963 C C . TRP A 1 117 ? 2.849 -5.130 -8.996 1.00 78.69 117 TRP A C 1
ATOM 965 O O . TRP A 1 117 ? 2.956 -4.083 -8.364 1.00 78.69 117 TRP A O 1
ATOM 975 N N . ALA A 1 118 ? 1.836 -5.971 -8.821 1.00 81.19 118 ALA A N 1
ATOM 976 C CA . ALA A 1 118 ? 0.800 -5.759 -7.821 1.00 81.19 118 ALA A CA 1
ATOM 977 C C . ALA A 1 118 ? 0.374 -7.087 -7.201 1.00 81.19 118 ALA A C 1
ATOM 979 O O . ALA A 1 118 ? 0.422 -8.127 -7.863 1.00 81.19 118 ALA A O 1
ATOM 980 N N . TYR A 1 119 ? -0.047 -7.046 -5.944 1.00 74.25 119 TYR A N 1
ATOM 981 C CA . TYR A 1 119 ? -0.650 -8.184 -5.268 1.00 74.25 119 TYR A CA 1
ATOM 982 C C . TYR A 1 119 ? -1.782 -7.737 -4.344 1.00 74.25 119 TYR A C 1
ATOM 984 O O . TYR A 1 119 ? -1.690 -6.721 -3.653 1.00 74.25 119 TYR A O 1
ATOM 992 N N . ASP A 1 120 ? -2.853 -8.529 -4.367 1.00 73.31 120 ASP A N 1
ATOM 993 C CA . ASP A 1 120 ? -4.048 -8.329 -3.555 1.00 73.31 120 ASP A CA 1
ATOM 994 C C . ASP A 1 120 ? -3.793 -8.857 -2.132 1.00 73.31 120 ASP A C 1
ATOM 996 O O . ASP A 1 120 ? -3.329 -9.984 -1.938 1.00 73.31 120 ASP A O 1
ATOM 1000 N N . LEU A 1 121 ? -4.114 -8.040 -1.139 1.00 70.50 121 LEU A N 1
ATOM 1001 C CA . LEU A 1 121 ? -4.029 -8.302 0.290 1.00 70.50 121 LEU A CA 1
ATOM 1002 C C . LEU A 1 121 ? -5.409 -8.090 0.912 1.00 70.50 121 LEU A C 1
ATOM 1004 O O . LEU A 1 121 ? -6.219 -7.312 0.411 1.00 70.50 121 LEU A O 1
ATOM 1008 N N . LYS A 1 122 ? -5.674 -8.752 2.039 1.00 67.81 122 LYS A N 1
ATOM 1009 C CA . LYS A 1 122 ? -6.879 -8.484 2.823 1.00 67.81 122 LYS A CA 1
ATOM 1010 C C . LYS A 1 122 ? -6.501 -8.018 4.208 1.00 67.81 122 LYS A C 1
ATOM 1012 O O . LYS A 1 122 ? -5.751 -8.691 4.920 1.00 67.81 122 LYS A O 1
ATOM 1017 N N . CYS A 1 123 ? -7.026 -6.867 4.594 1.00 65.25 123 CYS A N 1
ATOM 1018 C CA . CYS A 1 123 ? -6.773 -6.316 5.907 1.00 65.25 123 CYS A CA 1
ATOM 1019 C C . CYS A 1 123 ? -7.906 -6.653 6.865 1.00 65.25 123 CYS A C 1
ATOM 1021 O O . CYS A 1 123 ? -9.085 -6.658 6.516 1.00 65.25 123 CYS A O 1
ATOM 1023 N N . VAL A 1 124 ? -7.531 -6.933 8.106 1.00 60.28 124 VAL A N 1
ATOM 1024 C CA . VAL A 1 124 ? -8.445 -6.985 9.237 1.00 60.28 124 VAL A CA 1
ATOM 1025 C C . VAL A 1 124 ? -8.064 -5.859 10.188 1.00 60.28 124 VAL A C 1
ATOM 1027 O O . VAL A 1 124 ? -6.891 -5.653 10.504 1.00 60.28 124 VAL A O 1
ATOM 1030 N N . SER A 1 125 ? -9.060 -5.094 10.632 1.00 57.19 125 SER A N 1
ATOM 1031 C CA . SER A 1 125 ? -8.841 -4.081 11.664 1.00 57.19 125 SER A CA 1
ATOM 1032 C C . SER A 1 125 ? -8.454 -4.766 12.970 1.00 57.19 125 SER A C 1
ATOM 1034 O O . SER A 1 125 ? -9.159 -5.665 13.443 1.00 57.19 125 SER A O 1
ATOM 1036 N N . ILE A 1 126 ? -7.332 -4.347 13.562 1.00 55.44 126 ILE A N 1
ATOM 1037 C CA . ILE A 1 126 ? -6.984 -4.756 14.918 1.00 55.44 126 ILE A CA 1
ATOM 1038 C C . ILE A 1 126 ? -7.582 -3.716 15.852 1.00 55.44 126 ILE A C 1
ATOM 1040 O O . ILE A 1 126 ? -7.128 -2.575 15.917 1.00 55.44 126 ILE A O 1
ATOM 1044 N N . LYS A 1 127 ? -8.570 -4.124 16.653 1.00 48.31 127 LYS A N 1
ATOM 1045 C CA . LYS A 1 127 ? -9.041 -3.286 17.755 1.00 48.31 127 LYS A CA 1
ATOM 1046 C C . LYS A 1 127 ? -7.855 -3.022 18.684 1.00 48.31 127 LYS A C 1
ATOM 1048 O O . LYS A 1 127 ? -7.359 -3.950 19.327 1.00 48.31 127 LYS A O 1
ATOM 1053 N N . LYS A 1 128 ? -7.399 -1.768 18.750 1.00 43.50 128 LYS A N 1
ATOM 1054 C CA . LYS A 1 128 ? -6.324 -1.337 19.649 1.00 43.50 128 LYS A CA 1
ATOM 1055 C C . LYS A 1 128 ? -6.731 -1.720 21.073 1.00 43.50 128 LYS A C 1
ATOM 1057 O O . LYS A 1 128 ? -7.647 -1.133 21.648 1.00 43.50 128 LYS A O 1
ATOM 1062 N N . ARG A 1 129 ? -6.109 -2.758 21.638 1.00 34.62 129 ARG A N 1
ATOM 1063 C CA . ARG A 1 129 ? -6.292 -3.099 23.052 1.00 34.62 129 ARG A CA 1
ATOM 1064 C C . ARG A 1 129 ? -5.581 -1.992 23.824 1.00 34.62 129 ARG A C 1
ATOM 1066 O O . ARG A 1 129 ? -4.357 -2.005 23.913 1.00 34.62 129 ARG A O 1
ATOM 1073 N N . LEU A 1 130 ? -6.334 -1.001 24.304 1.00 32.59 130 LEU A N 1
ATOM 1074 C CA . LEU A 1 130 ? -5.834 -0.048 25.291 1.00 32.59 130 LEU A CA 1
ATOM 1075 C C . LEU A 1 130 ? -5.304 -0.885 26.461 1.00 32.59 130 LEU A C 1
ATOM 1077 O O . LEU A 1 130 ? -6.073 -1.565 27.140 1.00 32.59 130 LEU A O 1
ATOM 1081 N N . ARG A 1 131 ? -3.978 -0.927 26.622 1.00 33.59 131 ARG A N 1
ATOM 1082 C CA . ARG A 1 131 ? -3.375 -1.360 27.880 1.00 33.59 131 ARG A CA 1
ATOM 1083 C C . ARG A 1 131 ? -3.713 -0.255 28.878 1.00 33.59 131 ARG A C 1
ATOM 1085 O O . ARG A 1 131 ? -3.215 0.857 28.720 1.00 33.59 131 ARG A O 1
ATOM 1092 N N . PHE A 1 132 ? -4.642 -0.558 29.780 1.00 36.62 132 PHE A N 1
ATOM 1093 C CA . PHE A 1 132 ? -4.856 0.203 31.007 1.00 36.62 132 PHE A CA 1
ATOM 1094 C C . PHE A 1 132 ? -3.688 -0.038 31.961 1.00 36.62 132 PHE A C 1
ATOM 1096 O O . PHE A 1 132 ? -3.156 -1.175 31.939 1.00 36.62 132 PHE A O 1
#